Protein AF-A0A0L6WQZ8-F1 (afdb_monomer_lite)

Radius of gyration: 14.67 Å; chains: 1; bounding box: 43×20×44 Å

Foldseek 3Di:
DDDFFWKDWDKDKAWPDDDDDDPVQVVVLLVVLLCVVPNPVLCPDPDPDPTDGPVSVVSSVVSQQVRQDGPPPRIGIHMDGQDMDRDPVVSVVSVVVVVVVVVVVD

Secondary structure (DSSP, 8-state):
-----EEEEEEEEEEESSPPPPHHHHHHHHHHHHHHHH-GGG-----SSSEEETTTHHHHHHHHHH--B-TTT--EEEEEEEEEESSHHHHHHHHHHHHHHHHHT-

Sequence (106 aa):
VVRFKSCWFFVELIPVGQANPLEEHLWAAIKQSVINDFGDTGWESPAPSLTVARDQYKIAWGSITLLSSIEGEGTRYIPHVMSLAGTIKQAQLAAIGHNCEAIARR

pLDDT: mean 76.45, std 11.47, range [48.97, 93.12]

Structure (mmCIF, N/CA/C/O backbone):
data_AF-A0A0L6WQZ8-F1
#
_entry.id   AF-A0A0L6WQZ8-F1
#
loop_
_atom_site.group_PDB
_atom_site.id
_atom_site.type_symbol
_atom_site.label_atom_id
_atom_site.label_alt_id
_atom_site.label_comp_id
_atom_site.label_asym_id
_atom_site.label_entity_id
_atom_site.label_seq_id
_atom_site.pdbx_PDB_ins_code
_atom_site.Cartn_x
_atom_site.Cartn_y
_atom_site.Cartn_z
_atom_site.occupancy
_atom_site.B_iso_or_equiv
_atom_site.auth_seq_id
_atom_site.auth_comp_id
_atom_site.auth_asym_id
_atom_site.auth_atom_id
_atom_site.pdbx_PDB_model_num
ATOM 1 N N . VAL A 1 1 ? 11.853 13.279 -25.344 1.00 48.97 1 VAL A N 1
ATOM 2 C CA . VAL A 1 1 ? 11.442 13.627 -23.963 1.00 48.97 1 VAL A CA 1
ATOM 3 C C . VAL A 1 1 ? 11.278 12.334 -23.181 1.00 48.97 1 VAL A C 1
ATOM 5 O O . VAL A 1 1 ? 10.424 11.535 -23.543 1.00 48.97 1 VAL A O 1
ATOM 8 N N . VAL A 1 2 ? 12.133 12.079 -22.188 1.00 54.62 2 VAL A N 1
ATOM 9 C CA . VAL A 1 2 ? 12.024 10.902 -21.308 1.00 54.62 2 VAL A CA 1
ATOM 10 C C . VAL A 1 2 ? 11.077 11.264 -20.164 1.00 54.62 2 VAL A C 1
ATOM 12 O O . VAL A 1 2 ? 11.275 12.281 -19.507 1.00 54.62 2 VAL A O 1
ATOM 15 N N . ARG A 1 3 ? 10.016 10.475 -19.963 1.00 67.25 3 ARG A N 1
ATOM 16 C CA . ARG A 1 3 ? 9.044 10.660 -18.876 1.00 67.25 3 ARG A CA 1
ATOM 17 C C . ARG A 1 3 ? 9.180 9.509 -17.888 1.00 67.25 3 ARG A C 1
ATOM 19 O O . ARG A 1 3 ? 8.962 8.358 -18.262 1.00 67.25 3 ARG A O 1
ATOM 26 N N . PHE A 1 4 ? 9.471 9.832 -16.633 1.00 64.44 4 PHE A N 1
ATOM 27 C CA . PHE A 1 4 ? 9.434 8.865 -15.541 1.00 64.44 4 PHE A CA 1
ATOM 28 C C . PHE A 1 4 ? 7.990 8.410 -15.296 1.00 64.44 4 PHE A C 1
ATOM 30 O O . PHE A 1 4 ? 7.067 9.229 -15.233 1.00 64.44 4 PHE A O 1
ATOM 37 N N . LYS A 1 5 ? 7.778 7.093 -15.218 1.00 73.06 5 LYS A N 1
ATOM 38 C CA . LYS A 1 5 ? 6.471 6.500 -14.913 1.00 73.06 5 LYS A CA 1
ATOM 39 C C . LYS A 1 5 ? 6.391 6.246 -13.411 1.00 73.06 5 LYS A C 1
ATOM 41 O O . LYS A 1 5 ? 7.137 5.424 -12.889 1.00 73.06 5 LYS A O 1
ATOM 46 N N . SER A 1 6 ? 5.477 6.936 -12.744 1.00 73.19 6 SER A N 1
ATOM 47 C CA . SER A 1 6 ? 5.149 6.749 -11.330 1.00 73.19 6 SER A CA 1
ATOM 48 C C . SER A 1 6 ? 3.861 5.937 -11.169 1.00 73.19 6 SER A C 1
ATOM 50 O O . SER A 1 6 ? 2.992 5.943 -12.047 1.00 73.19 6 SER A O 1
ATOM 52 N N . CYS A 1 7 ? 3.751 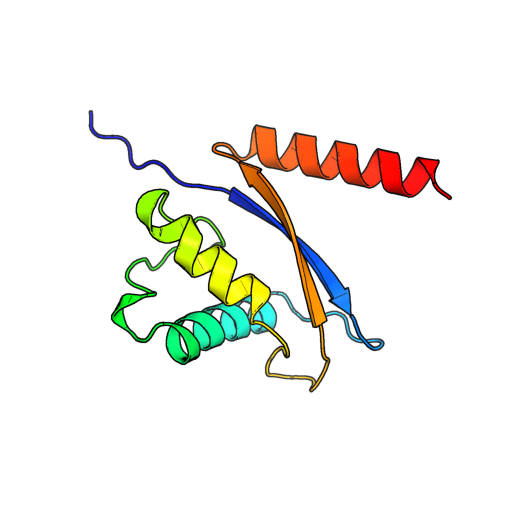5.214 -10.057 1.00 80.56 7 CYS A N 1
ATOM 53 C CA . CYS A 1 7 ? 2.552 4.476 -9.668 1.00 80.56 7 CYS A CA 1
ATOM 54 C C . CYS A 1 7 ? 1.998 5.008 -8.344 1.00 80.56 7 CYS A C 1
ATOM 56 O O . CYS A 1 7 ? 2.751 5.386 -7.450 1.00 80.56 7 CYS A O 1
ATOM 58 N N . TRP A 1 8 ? 0.672 5.033 -8.256 1.00 84.50 8 TRP A N 1
ATOM 59 C CA . TRP A 1 8 ? -0.104 5.465 -7.103 1.00 84.50 8 TRP A CA 1
ATOM 60 C C . TRP A 1 8 ? -0.690 4.241 -6.417 1.00 84.50 8 TRP A C 1
ATOM 62 O O . TRP A 1 8 ? -1.370 3.444 -7.066 1.00 84.50 8 TRP A O 1
ATOM 72 N N . PHE A 1 9 ? -0.442 4.117 -5.120 1.00 83.19 9 PHE A N 1
ATOM 73 C CA . PHE A 1 9 ? -1.049 3.094 -4.281 1.00 83.19 9 PHE A CA 1
ATOM 74 C C . PHE A 1 9 ? -2.268 3.665 -3.571 1.00 83.19 9 PHE A C 1
ATOM 76 O O . PHE A 1 9 ? -2.206 4.745 -2.985 1.00 83.19 9 PHE A O 1
ATOM 83 N N . PHE A 1 10 ? -3.365 2.920 -3.614 1.00 86.44 10 PHE A N 1
ATOM 84 C CA . PHE A 1 10 ? -4.508 3.131 -2.744 1.00 86.44 10 PHE A CA 1
ATOM 85 C C . PHE A 1 10 ? -4.528 2.002 -1.717 1.00 86.44 10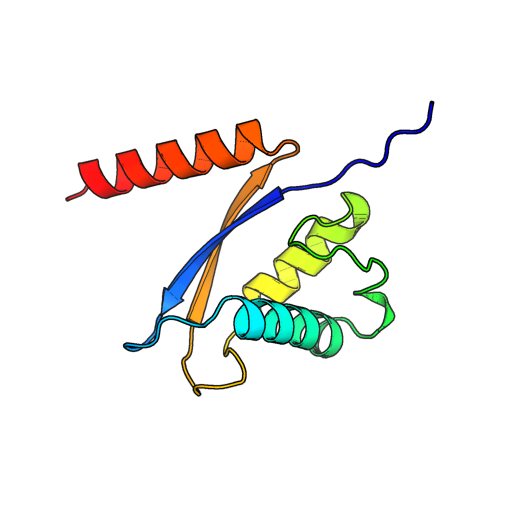 PHE A C 1
ATOM 87 O O . PHE A 1 10 ? -4.650 0.830 -2.083 1.00 86.44 10 PHE A O 1
ATOM 94 N N . VAL A 1 11 ? -4.333 2.363 -0.450 1.00 85.94 11 VAL A N 1
ATOM 95 C CA . VAL A 1 11 ? -4.181 1.428 0.666 1.00 85.94 11 VAL A CA 1
ATOM 96 C C . VAL A 1 11 ? -5.187 1.797 1.741 1.00 85.94 11 VAL A C 1
ATOM 98 O O . VAL A 1 11 ? -5.254 2.951 2.161 1.00 85.94 11 VAL A O 1
ATOM 10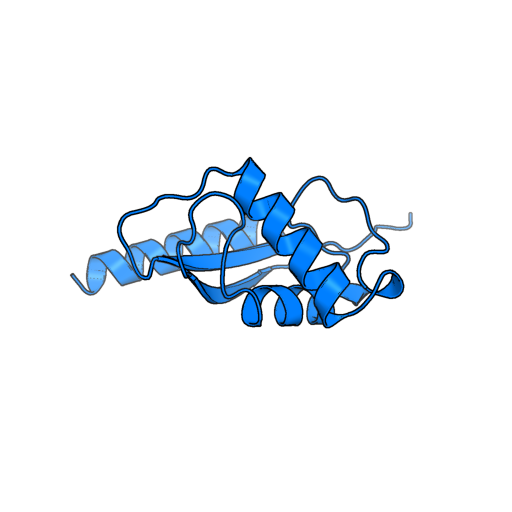1 N N . GLU A 1 12 ? -5.948 0.808 2.179 1.00 86.44 12 GLU A N 1
ATOM 102 C CA . GLU A 1 12 ? -6.810 0.891 3.345 1.00 86.44 12 GLU A CA 1
ATOM 103 C C . GLU A 1 12 ? -6.035 0.356 4.554 1.00 86.44 12 GLU A C 1
ATOM 105 O O . GLU A 1 12 ? -5.465 -0.735 4.506 1.00 86.44 12 GLU A O 1
ATOM 110 N N . LEU A 1 13 ? -5.970 1.142 5.628 1.00 84.81 13 LEU A N 1
ATOM 111 C CA . LEU A 1 13 ? -5.329 0.743 6.879 1.00 84.81 13 LEU A CA 1
ATOM 112 C C . LEU A 1 13 ? -6.417 0.451 7.902 1.00 84.81 13 LEU A C 1
ATOM 114 O O . LEU A 1 13 ? -7.109 1.365 8.348 1.00 84.81 13 LEU A O 1
ATOM 118 N N . ILE A 1 14 ? -6.554 -0.816 8.284 1.00 85.69 14 ILE A N 1
ATOM 119 C CA . ILE A 1 14 ? -7.545 -1.239 9.272 1.00 85.69 14 ILE A CA 1
ATOM 120 C C . ILE A 1 14 ? -6.856 -1.263 10.646 1.00 85.69 14 ILE A C 1
ATOM 122 O O . ILE A 1 14 ? -5.990 -2.119 10.863 1.00 85.69 14 ILE A O 1
ATOM 126 N N . PRO A 1 15 ? -7.177 -0.340 11.575 1.00 81.25 15 PRO A N 1
ATOM 127 C CA . PRO A 1 15 ? -6.586 -0.344 12.907 1.00 81.25 15 PRO A CA 1
ATOM 128 C C . PRO A 1 15 ? -7.088 -1.542 13.716 1.00 81.25 15 PRO A C 1
ATOM 130 O O . PRO A 1 15 ? -8.289 -1.776 13.849 1.00 81.25 15 PRO A O 1
ATOM 133 N N . VAL A 1 16 ? -6.163 -2.274 14.329 1.00 79.94 16 VAL A N 1
ATOM 134 C CA . VAL A 1 16 ? -6.449 -3.268 15.369 1.00 79.94 16 VAL A CA 1
ATOM 135 C C . VAL A 1 16 ? -6.364 -2.545 16.719 1.00 79.94 16 VAL A C 1
ATOM 137 O O . VAL A 1 16 ? -5.448 -2.763 17.510 1.00 79.94 16 VAL A O 1
ATOM 140 N N . GLY A 1 17 ? -7.270 -1.589 16.939 1.00 73.62 17 GLY A N 1
ATOM 141 C CA . GLY A 1 17 ? -7.256 -0.694 18.101 1.00 73.62 17 GLY A CA 1
ATOM 142 C C . GLY A 1 17 ? -7.996 0.625 17.853 1.00 73.62 17 GLY A C 1
ATOM 143 O O . GLY A 1 17 ? -8.715 0.760 16.869 1.00 73.62 17 GLY A O 1
ATOM 144 N N . GLN A 1 18 ? -7.826 1.598 18.754 1.00 61.44 18 GLN A N 1
ATOM 145 C CA . GLN A 1 18 ? -8.480 2.919 18.692 1.00 61.44 18 GLN A CA 1
ATOM 146 C C . GLN A 1 18 ? -7.535 4.080 18.337 1.00 61.44 18 GLN A C 1
ATOM 148 O O . GLN A 1 18 ? -7.836 5.226 18.663 1.00 61.44 18 GLN A O 1
ATOM 153 N N . ALA A 1 19 ? -6.407 3.824 17.678 1.00 62.47 19 ALA A N 1
ATOM 154 C CA . ALA A 1 19 ? -5.514 4.905 17.276 1.00 62.47 19 ALA A CA 1
ATOM 155 C C . ALA A 1 19 ? -5.683 5.262 15.798 1.00 62.47 19 ALA A C 1
ATOM 157 O O . ALA A 1 19 ? -5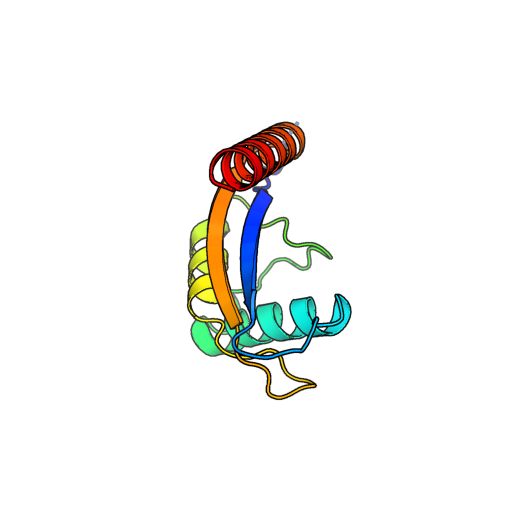.809 4.386 14.941 1.00 62.47 19 ALA A O 1
ATOM 158 N N . ASN A 1 20 ? -5.659 6.565 15.525 1.00 65.62 20 ASN A N 1
ATOM 159 C CA . ASN A 1 20 ? -5.459 7.108 14.190 1.00 65.62 20 ASN A CA 1
ATOM 160 C C . ASN A 1 20 ? -3.994 7.536 14.106 1.00 65.62 20 ASN A C 1
ATOM 162 O O . ASN A 1 20 ? -3.604 8.451 14.836 1.00 65.62 20 ASN A O 1
ATOM 166 N N . PRO A 1 21 ? -3.181 6.922 13.238 1.00 64.88 21 PRO A N 1
ATOM 167 C CA . PRO A 1 21 ? -1.781 7.276 13.160 1.00 64.88 21 PRO A CA 1
ATOM 168 C C . PRO A 1 21 ? -1.658 8.661 12.521 1.00 64.88 21 PRO A C 1
ATOM 170 O O . PRO A 1 21 ? -2.311 8.963 11.519 1.00 64.88 21 PRO A O 1
ATOM 173 N N . LEU A 1 22 ? -0.803 9.509 13.091 1.00 68.69 22 LEU A N 1
ATOM 174 C CA . LEU A 1 22 ? -0.407 10.759 12.445 1.00 68.69 22 LEU A CA 1
ATOM 175 C C . LEU A 1 22 ? 0.353 10.436 11.146 1.00 68.69 22 LEU A C 1
ATOM 177 O O . LEU A 1 22 ? 1.181 9.524 11.117 1.00 68.69 22 LEU A O 1
ATOM 181 N N . GLU A 1 23 ? 0.098 11.208 10.087 1.00 72.44 23 GLU A N 1
ATOM 182 C CA . GLU A 1 23 ? 0.660 11.010 8.737 1.00 72.44 23 GLU A CA 1
ATOM 183 C C . GLU A 1 23 ? 2.192 10.844 8.733 1.00 72.44 23 GLU A C 1
ATOM 185 O O . GLU A 1 23 ? 2.731 9.982 8.037 1.00 72.44 23 GLU A O 1
ATOM 190 N N . GLU A 1 24 ? 2.891 11.616 9.569 1.00 74.56 24 GLU A N 1
ATOM 191 C CA . GLU A 1 24 ? 4.351 11.572 9.704 1.00 74.56 24 GLU A CA 1
ATOM 192 C C . GLU A 1 24 ? 4.865 10.205 10.187 1.00 74.56 24 GLU A C 1
ATOM 194 O O . GLU A 1 24 ? 5.826 9.663 9.635 1.00 74.56 24 GLU A O 1
ATOM 199 N N . HIS A 1 25 ? 4.187 9.608 11.172 1.00 76.25 25 HIS A N 1
ATOM 200 C CA . HIS A 1 25 ? 4.577 8.318 11.743 1.00 76.25 25 HIS A CA 1
ATOM 201 C C . HIS A 1 25 ? 4.315 7.179 10.756 1.00 76.25 25 HIS A C 1
ATOM 203 O O . HIS A 1 25 ? 5.114 6.249 10.652 1.00 76.25 25 HIS A O 1
ATOM 209 N N . LEU A 1 26 ? 3.231 7.275 9.977 1.00 76.44 26 LEU A N 1
ATOM 210 C CA . LEU A 1 26 ? 2.919 6.305 8.930 1.00 76.44 26 LEU A CA 1
ATOM 211 C C . LEU A 1 26 ? 4.023 6.259 7.867 1.00 76.44 26 LEU A C 1
ATOM 213 O O . LEU A 1 26 ? 4.479 5.179 7.492 1.00 76.44 26 LEU A O 1
ATOM 217 N N . TRP A 1 27 ? 4.479 7.422 7.399 1.00 76.44 27 TRP A N 1
ATOM 218 C CA . TRP A 1 27 ? 5.547 7.486 6.405 1.00 76.44 27 TRP A CA 1
ATOM 219 C C . TRP A 1 27 ? 6.869 6.924 6.936 1.00 76.44 27 TRP A C 1
ATOM 221 O O . TRP A 1 27 ? 7.530 6.140 6.248 1.00 76.44 27 TRP A O 1
ATOM 231 N N . ALA A 1 28 ? 7.230 7.282 8.171 1.00 79.88 28 ALA A N 1
ATOM 232 C CA . ALA A 1 28 ? 8.414 6.747 8.830 1.00 79.88 28 ALA A CA 1
ATOM 233 C C . ALA A 1 28 ? 8.346 5.215 8.956 1.00 79.88 28 ALA A C 1
ATOM 235 O O . ALA A 1 28 ? 9.304 4.536 8.587 1.00 79.88 28 ALA A O 1
ATOM 236 N N . ALA A 1 29 ? 7.202 4.667 9.373 1.00 80.00 29 ALA A N 1
ATOM 237 C CA . ALA A 1 29 ? 7.000 3.226 9.513 1.00 80.00 29 ALA A CA 1
ATOM 238 C C . ALA A 1 29 ? 7.092 2.474 8.176 1.00 80.00 29 ALA A C 1
ATOM 240 O O . ALA A 1 29 ? 7.728 1.425 8.105 1.00 80.00 29 ALA A O 1
ATOM 241 N N . ILE A 1 30 ? 6.519 3.019 7.096 1.00 79.00 30 ILE A N 1
ATOM 242 C CA . ILE A 1 30 ? 6.631 2.423 5.754 1.00 79.00 30 ILE A CA 1
ATOM 243 C C . ILE A 1 30 ? 8.088 2.402 5.300 1.00 79.00 30 ILE A C 1
ATOM 245 O O . ILE A 1 30 ? 8.568 1.379 4.813 1.00 79.00 30 ILE A O 1
ATOM 249 N N . LYS A 1 31 ? 8.805 3.514 5.481 1.00 78.00 31 LYS A N 1
ATOM 250 C CA . LYS A 1 31 ? 10.220 3.601 5.120 1.00 78.00 31 LYS A CA 1
ATOM 251 C C . LYS A 1 31 ? 11.060 2.595 5.911 1.00 78.00 31 LYS A C 1
ATOM 253 O O . LYS A 1 31 ? 11.886 1.908 5.317 1.00 78.00 31 LYS A O 1
ATOM 258 N N . GLN A 1 32 ? 10.826 2.482 7.219 1.00 79.75 32 GLN A N 1
ATOM 259 C CA . GLN A 1 32 ? 11.513 1.505 8.066 1.00 79.75 32 GLN A CA 1
ATOM 260 C C . GLN A 1 32 ? 11.196 0.065 7.659 1.00 79.75 32 GLN A C 1
ATOM 262 O O . GLN A 1 32 ? 12.115 -0.739 7.573 1.00 79.75 32 GLN A O 1
ATOM 267 N N . SER A 1 33 ? 9.942 -0.260 7.326 1.00 79.88 33 SER A N 1
ATOM 268 C CA . SER A 1 33 ? 9.589 -1.593 6.816 1.00 79.88 33 SER A CA 1
ATOM 269 C C . SER A 1 33 ? 10.307 -1.905 5.504 1.00 79.88 33 SER A C 1
ATOM 271 O O . SER A 1 33 ? 10.875 -2.983 5.375 1.00 79.88 33 SER A O 1
ATOM 273 N N . VAL A 1 34 ? 10.392 -0.964 4.554 1.00 78.50 34 VAL A N 1
ATOM 274 C CA . VAL A 1 34 ? 11.150 -1.211 3.312 1.00 78.50 34 VAL A CA 1
ATOM 275 C C . VAL A 1 34 ? 12.618 -1.516 3.612 1.00 78.50 34 VAL A C 1
ATOM 277 O O . VAL A 1 34 ? 13.159 -2.475 3.066 1.00 78.50 34 VAL A O 1
ATOM 280 N N . ILE A 1 35 ? 13.252 -0.726 4.480 1.00 80.81 35 ILE A N 1
ATOM 281 C CA . ILE A 1 35 ? 14.663 -0.913 4.840 1.00 80.81 35 ILE A CA 1
ATOM 282 C C . ILE A 1 35 ? 14.863 -2.241 5.583 1.00 80.81 35 ILE A C 1
ATOM 284 O O . ILE A 1 35 ? 15.789 -2.982 5.264 1.00 80.81 35 ILE A O 1
ATOM 288 N N . ASN A 1 36 ? 13.989 -2.573 6.533 1.00 82.62 36 ASN A N 1
ATOM 289 C CA . ASN A 1 36 ? 14.078 -3.803 7.317 1.00 82.62 36 ASN A CA 1
ATOM 290 C C . ASN A 1 36 ? 13.850 -5.063 6.467 1.00 82.62 36 ASN A C 1
ATOM 292 O O . ASN A 1 36 ? 14.560 -6.053 6.630 1.00 82.62 36 ASN A O 1
ATOM 296 N N . ASP A 1 37 ? 12.879 -5.023 5.554 1.00 79.56 37 ASP A N 1
ATOM 297 C CA . ASP A 1 37 ? 12.427 -6.209 4.821 1.00 79.56 37 ASP A CA 1
ATOM 298 C C . ASP A 1 37 ? 13.182 -6.411 3.494 1.00 79.56 37 ASP A C 1
ATOM 300 O O . ASP A 1 37 ? 13.341 -7.544 3.037 1.00 79.56 37 ASP A O 1
ATOM 304 N N . PHE A 1 38 ? 13.669 -5.331 2.869 1.00 76.12 38 PHE A N 1
ATOM 305 C CA . PHE A 1 38 ? 14.319 -5.360 1.549 1.00 76.12 38 PHE A CA 1
ATOM 306 C C . PHE A 1 38 ? 15.740 -4.773 1.530 1.00 76.12 38 PHE A C 1
ATOM 308 O O . PHE A 1 38 ? 16.409 -4.846 0.497 1.00 76.12 38 PHE A O 1
ATOM 315 N N . GLY A 1 39 ? 16.223 -4.228 2.651 1.00 73.69 39 GLY A N 1
ATOM 316 C CA . GLY A 1 39 ? 17.541 -3.602 2.765 1.00 73.69 39 GLY A CA 1
ATOM 317 C C . GLY A 1 39 ? 17.626 -2.213 2.122 1.00 73.69 39 GLY A C 1
ATOM 318 O O . GLY A 1 39 ? 16.691 -1.727 1.483 1.00 73.69 39 GLY A O 1
ATOM 319 N N . ASP A 1 40 ? 18.795 -1.578 2.245 1.00 67.50 40 ASP A N 1
ATOM 320 C CA . ASP A 1 40 ? 19.048 -0.224 1.720 1.00 67.50 40 ASP A CA 1
ATOM 321 C C . ASP A 1 40 ? 18.885 -0.114 0.191 1.00 67.50 40 ASP A C 1
ATOM 323 O O . ASP A 1 40 ? 18.605 0.961 -0.335 1.00 67.50 40 ASP A O 1
ATOM 327 N N . THR A 1 41 ? 18.989 -1.232 -0.535 1.00 63.25 41 THR A N 1
ATOM 328 C CA . THR A 1 41 ? 18.823 -1.295 -1.999 1.00 63.25 41 THR A CA 1
ATOM 329 C C . THR A 1 41 ? 17.353 -1.254 -2.442 1.00 63.25 41 THR A C 1
ATOM 331 O O . THR A 1 41 ? 17.063 -1.004 -3.612 1.00 63.25 41 THR A O 1
ATOM 334 N N . GLY A 1 42 ? 16.402 -1.495 -1.530 1.00 56.44 42 GLY A N 1
ATOM 335 C CA . GLY A 1 42 ? 14.963 -1.430 -1.810 1.00 56.44 42 GLY A CA 1
ATOM 336 C C . GLY A 1 42 ? 14.400 -0.003 -1.840 1.00 56.44 42 GLY A C 1
ATOM 337 O O . GLY A 1 42 ? 13.351 0.227 -2.445 1.00 56.44 42 GLY A O 1
ATOM 338 N N . TRP A 1 43 ? 15.102 0.961 -1.230 1.00 62.12 43 TRP A N 1
ATOM 339 C CA . TRP A 1 43 ? 14.677 2.357 -1.065 1.00 62.12 43 TRP A CA 1
ATOM 340 C C . TRP A 1 43 ? 15.576 3.335 -1.846 1.00 62.12 43 TRP A C 1
ATOM 342 O O . TRP A 1 43 ? 16.068 4.329 -1.321 1.00 62.12 43 TRP A O 1
ATOM 352 N N . GLU A 1 44 ? 15.799 3.092 -3.137 1.00 54.22 44 GLU A N 1
ATOM 353 C CA . GLU A 1 44 ? 16.615 3.993 -3.975 1.00 54.22 44 GLU A CA 1
ATOM 354 C C . GLU A 1 44 ? 15.836 5.185 -4.579 1.00 54.22 44 GLU A C 1
ATOM 356 O O . GLU A 1 44 ? 16.268 5.775 -5.568 1.00 54.22 44 GLU A O 1
ATOM 361 N N . SER A 1 45 ? 14.688 5.588 -4.015 1.00 53.22 45 SER A N 1
ATOM 362 C CA . SER A 1 45 ? 13.962 6.774 -4.500 1.00 53.22 45 SER A CA 1
ATOM 363 C C . SER A 1 45 ? 13.401 7.634 -3.360 1.00 53.22 45 SER A C 1
ATOM 365 O O . SER A 1 45 ? 12.430 7.240 -2.712 1.00 53.22 45 SER A O 1
ATOM 367 N N . PRO A 1 46 ? 13.940 8.850 -3.137 1.00 50.06 46 PRO A N 1
ATOM 368 C CA . PRO A 1 46 ? 13.439 9.796 -2.149 1.00 50.06 46 PRO A CA 1
ATOM 369 C C . PRO A 1 46 ? 12.221 10.530 -2.722 1.00 50.06 46 PRO A C 1
ATOM 371 O O . PRO A 1 46 ? 12.288 11.710 -3.061 1.00 50.06 46 PRO A O 1
ATOM 374 N N . ALA A 1 47 ? 11.097 9.835 -2.887 1.00 52.38 47 ALA A N 1
ATOM 375 C CA . ALA A 1 47 ? 9.837 10.517 -3.150 1.00 52.38 47 ALA A CA 1
ATOM 376 C C . ALA A 1 47 ? 9.225 10.933 -1.799 1.00 52.38 47 ALA A C 1
ATOM 378 O O . ALA A 1 47 ? 9.062 10.077 -0.937 1.00 52.38 47 ALA A O 1
ATOM 379 N N . PRO A 1 48 ? 8.849 12.206 -1.581 1.00 51.62 48 PRO A N 1
ATOM 380 C CA . PRO A 1 48 ? 8.182 12.667 -0.353 1.00 51.62 48 PRO A CA 1
ATOM 381 C C . PRO A 1 48 ? 6.720 12.183 -0.236 1.00 51.62 48 PRO A C 1
ATOM 383 O O . PRO A 1 48 ? 5.924 12.758 0.494 1.00 51.62 48 PRO A O 1
ATOM 386 N N . SER A 1 49 ? 6.330 11.174 -1.015 1.00 56.56 49 SER A N 1
ATOM 387 C CA . SER A 1 49 ? 4.980 10.619 -1.072 1.00 56.56 49 SER A CA 1
ATOM 388 C C . SER A 1 49 ? 5.054 9.149 -1.481 1.00 56.56 49 SER A C 1
ATOM 390 O O . SER A 1 49 ? 6.063 8.706 -2.027 1.00 56.56 49 SER A O 1
ATOM 392 N N . LEU A 1 50 ? 3.954 8.412 -1.313 1.00 58.59 50 LEU A N 1
ATOM 393 C CA . LEU A 1 50 ? 3.759 7.027 -1.779 1.00 58.59 50 LEU A CA 1
ATOM 394 C C . LEU A 1 50 ? 3.739 6.884 -3.323 1.00 58.59 50 LEU A C 1
ATOM 396 O O . LE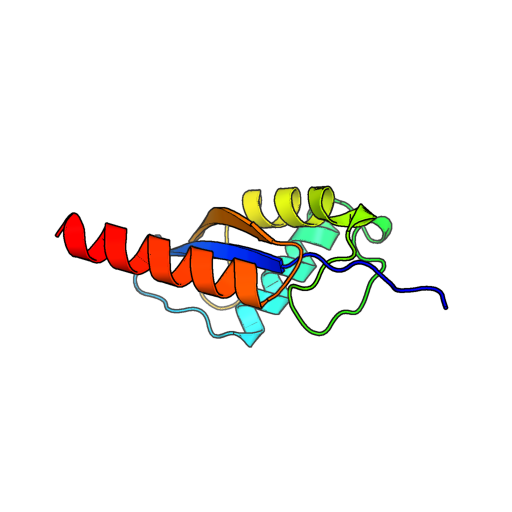U A 1 50 ? 3.104 5.989 -3.883 1.00 58.59 50 LEU A O 1
ATOM 400 N N . THR A 1 51 ? 4.416 7.789 -4.033 1.00 58.25 51 THR A N 1
ATOM 401 C CA . THR A 1 51 ? 4.672 7.701 -5.466 1.00 58.25 51 THR A CA 1
ATOM 402 C C . THR A 1 51 ? 5.933 6.884 -5.685 1.00 58.25 51 THR A C 1
ATOM 404 O O . THR A 1 51 ? 7.061 7.353 -5.562 1.00 58.25 51 THR A O 1
ATOM 407 N N . VAL A 1 52 ? 5.729 5.618 -6.019 1.00 64.31 52 VAL A N 1
ATOM 408 C CA . VAL A 1 52 ? 6.829 4.687 -6.258 1.00 64.31 52 VAL A CA 1
ATOM 409 C C . VAL A 1 52 ? 7.152 4.706 -7.746 1.00 64.31 52 VAL A C 1
ATOM 411 O O . VAL A 1 52 ? 6.251 4.794 -8.594 1.00 64.31 52 VAL A O 1
ATOM 414 N N . ALA A 1 53 ? 8.439 4.626 -8.084 1.00 64.44 53 ALA A N 1
ATOM 415 C CA . ALA A 1 53 ? 8.849 4.359 -9.453 1.00 64.44 53 ALA A CA 1
ATOM 416 C C . ALA A 1 53 ? 8.178 3.064 -9.932 1.00 64.44 53 ALA A C 1
ATOM 418 O O . ALA A 1 53 ? 8.114 2.072 -9.201 1.00 64.44 53 ALA A O 1
ATOM 419 N N . ARG A 1 54 ? 7.669 3.050 -11.167 1.00 66.50 54 ARG A N 1
ATOM 420 C CA . ARG A 1 54 ? 6.937 1.888 -11.691 1.00 66.50 54 ARG A CA 1
ATOM 421 C C . ARG A 1 54 ? 7.751 0.595 -11.663 1.00 66.50 54 ARG A C 1
ATOM 423 O O . ARG A 1 54 ? 7.150 -0.466 -11.626 1.00 66.50 54 ARG A O 1
ATOM 430 N N . ASP A 1 55 ? 9.074 0.670 -11.649 1.00 69.38 55 ASP A N 1
ATOM 431 C CA . ASP A 1 55 ? 9.935 -0.513 -11.620 1.00 69.38 55 ASP A CA 1
ATOM 432 C C . ASP A 1 55 ? 10.059 -1.113 -10.206 1.00 69.38 55 ASP A C 1
ATOM 434 O O . ASP A 1 55 ? 10.270 -2.314 -10.058 1.00 69.38 55 ASP A O 1
ATOM 438 N N . GLN A 1 56 ? 9.823 -0.311 -9.161 1.00 73.31 56 GLN A N 1
ATOM 439 C CA . GLN A 1 56 ? 9.960 -0.692 -7.747 1.00 73.31 56 GLN A CA 1
ATOM 440 C C . GLN A 1 56 ? 8.614 -0.950 -7.048 1.00 73.31 56 GLN A C 1
ATOM 442 O O . GLN A 1 56 ? 8.578 -1.264 -5.859 1.00 73.31 56 GLN A O 1
ATOM 447 N N . TYR A 1 57 ? 7.487 -0.872 -7.765 1.00 78.94 57 TYR A N 1
ATOM 448 C CA . TYR A 1 57 ? 6.154 -1.004 -7.161 1.00 78.94 57 TYR A CA 1
ATOM 449 C C . TYR A 1 57 ? 5.948 -2.331 -6.406 1.00 78.94 57 TYR A C 1
ATOM 451 O O . TYR A 1 57 ? 5.224 -2.370 -5.420 1.00 78.94 57 TYR A O 1
ATOM 459 N N . LYS A 1 58 ? 6.590 -3.427 -6.832 1.00 82.44 58 LYS A N 1
ATOM 460 C CA . LYS A 1 58 ? 6.478 -4.727 -6.147 1.00 82.44 58 LYS A CA 1
ATOM 461 C C . LYS A 1 58 ? 7.129 -4.717 -4.767 1.00 82.44 58 LYS A C 1
ATOM 463 O O . LYS A 1 58 ? 6.589 -5.332 -3.856 1.00 82.44 58 LYS A O 1
ATOM 468 N N . ILE A 1 59 ? 8.251 -4.010 -4.628 1.00 81.62 59 ILE A N 1
ATOM 469 C CA . ILE A 1 59 ? 8.964 -3.854 -3.354 1.00 81.62 59 ILE A CA 1
ATOM 470 C C . ILE A 1 59 ? 8.086 -3.052 -2.399 1.00 81.62 59 ILE A C 1
ATOM 472 O O . ILE A 1 59 ? 7.802 -3.507 -1.299 1.00 81.62 59 ILE A O 1
ATOM 476 N N . ALA A 1 60 ? 7.559 -1.920 -2.870 1.00 78.81 60 ALA A N 1
ATOM 477 C CA . ALA A 1 60 ? 6.660 -1.097 -2.071 1.00 78.81 60 ALA A CA 1
ATOM 478 C C . ALA A 1 60 ? 5.349 -1.810 -1.705 1.00 78.81 60 ALA A C 1
ATOM 480 O O . ALA A 1 60 ? 4.853 -1.654 -0.597 1.00 78.81 60 ALA A O 1
ATOM 481 N N . TRP A 1 61 ? 4.776 -2.620 -2.602 1.00 85.19 61 TRP A N 1
ATOM 482 C CA . TRP A 1 61 ? 3.622 -3.450 -2.248 1.00 85.19 61 TRP A CA 1
ATOM 483 C C . TRP A 1 61 ? 4.009 -4.438 -1.143 1.00 85.19 61 TRP A C 1
ATOM 485 O O . TRP A 1 61 ? 3.342 -4.496 -0.110 1.00 85.19 61 TRP A O 1
ATOM 495 N N . GLY A 1 62 ? 5.100 -5.181 -1.338 1.00 83.88 62 GLY A N 1
ATOM 496 C CA . GLY A 1 62 ? 5.591 -6.150 -0.364 1.00 83.88 62 GLY A CA 1
ATOM 497 C C . GLY A 1 62 ? 5.797 -5.531 1.016 1.00 83.88 62 GLY A C 1
ATOM 498 O O . GLY A 1 62 ? 5.268 -6.057 1.989 1.00 83.88 62 GLY A O 1
ATOM 499 N N . SER A 1 63 ? 6.454 -4.372 1.095 1.00 82.12 63 SER A N 1
ATOM 500 C CA . SER A 1 63 ? 6.675 -3.674 2.366 1.00 82.12 63 SER A CA 1
ATOM 501 C C . SER A 1 63 ? 5.369 -3.212 3.005 1.00 82.12 63 SER A C 1
ATOM 503 O O . SER A 1 63 ? 5.157 -3.416 4.193 1.00 82.12 63 SER A O 1
ATOM 505 N N . ILE A 1 64 ? 4.433 -2.665 2.219 1.00 84.12 64 ILE A N 1
ATOM 506 C CA . ILE A 1 64 ? 3.115 -2.281 2.739 1.00 84.12 64 ILE A CA 1
ATOM 507 C C . ILE A 1 64 ? 2.389 -3.503 3.297 1.00 84.12 64 ILE A C 1
ATOM 509 O O . ILE A 1 64 ? 1.765 -3.385 4.335 1.00 84.12 64 ILE A O 1
ATOM 513 N N . THR A 1 65 ? 2.472 -4.668 2.653 1.00 85.88 65 THR A N 1
ATOM 514 C CA . THR A 1 65 ? 1.811 -5.897 3.135 1.00 85.88 65 THR A CA 1
ATOM 515 C C . THR A 1 65 ? 2.454 -6.458 4.404 1.00 85.88 65 THR A C 1
ATOM 517 O O . THR A 1 65 ? 1.766 -7.073 5.214 1.00 85.88 65 THR A O 1
ATOM 520 N N . LEU A 1 66 ? 3.759 -6.251 4.586 1.00 84.31 66 LEU A N 1
ATOM 521 C CA . LEU A 1 66 ? 4.503 -6.701 5.765 1.00 84.31 66 LEU A CA 1
ATOM 522 C C . LEU A 1 66 ? 4.414 -5.719 6.944 1.00 84.31 66 LEU A C 1
ATOM 524 O O . LEU A 1 66 ? 4.750 -6.082 8.074 1.00 84.31 66 LEU A O 1
ATOM 528 N N . LEU A 1 67 ? 3.921 -4.500 6.709 1.00 82.19 67 LEU A N 1
ATOM 529 C CA . LEU A 1 67 ? 3.755 -3.489 7.743 1.00 82.19 67 LEU A CA 1
ATOM 530 C C . LEU A 1 67 ? 2.734 -3.954 8.787 1.00 82.19 67 LEU A C 1
ATOM 532 O O . LEU A 1 67 ? 1.535 -4.023 8.535 1.00 82.19 67 LEU A O 1
ATOM 536 N N . SER A 1 68 ? 3.223 -4.262 9.984 1.00 79.50 68 SER A N 1
ATOM 537 C CA . SER A 1 68 ? 2.403 -4.791 11.082 1.00 79.50 68 SER A CA 1
ATOM 538 C C . SER A 1 68 ? 2.176 -3.783 12.211 1.00 79.50 68 SER A C 1
ATOM 540 O O . SER A 1 68 ? 1.181 -3.874 12.935 1.00 79.50 68 SER A O 1
ATOM 542 N N . SER A 1 69 ? 3.064 -2.798 12.356 1.00 75.50 69 SER A N 1
ATOM 543 C CA . SER A 1 69 ? 2.989 -1.762 13.388 1.00 75.50 69 SER A CA 1
ATOM 544 C C . SER A 1 69 ? 3.571 -0.443 12.902 1.00 75.50 69 SER A C 1
ATOM 546 O O . SER A 1 69 ? 4.559 -0.431 12.171 1.00 75.50 69 SER A O 1
ATOM 548 N N . ILE A 1 70 ? 2.993 0.662 13.369 1.00 73.19 70 ILE A N 1
ATOM 549 C CA . ILE A 1 70 ? 3.537 2.006 13.163 1.00 73.19 70 ILE A CA 1
ATOM 550 C C . ILE A 1 70 ? 4.282 2.408 14.439 1.00 73.19 70 ILE A C 1
ATOM 552 O O . ILE A 1 70 ? 3.707 2.385 15.533 1.00 73.19 70 ILE A O 1
ATOM 556 N N . GLU A 1 71 ? 5.571 2.732 14.312 1.00 63.06 71 GLU A N 1
ATOM 557 C CA . GLU A 1 71 ? 6.372 3.232 15.432 1.00 63.06 71 GLU A CA 1
ATOM 558 C C . GLU A 1 71 ? 5.797 4.564 15.933 1.00 63.06 71 GLU A C 1
ATOM 560 O O . GLU A 1 71 ? 5.579 5.491 15.157 1.00 63.06 71 GLU A O 1
ATOM 565 N N . GLY A 1 72 ? 5.518 4.632 17.237 1.00 58.81 72 GLY A N 1
ATOM 566 C CA . GLY A 1 72 ? 4.949 5.806 17.907 1.00 58.81 72 GLY A CA 1
ATOM 567 C C . GLY A 1 72 ? 3.841 5.461 18.904 1.00 58.81 72 GLY A C 1
ATOM 568 O O . GLY A 1 72 ? 3.789 6.056 19.974 1.00 58.81 72 GLY A O 1
ATOM 569 N N . GLU A 1 73 ? 3.003 4.459 18.609 1.00 59.50 73 GLU A N 1
ATOM 570 C CA . GLU A 1 73 ? 1.776 4.227 19.401 1.00 59.50 73 GLU A CA 1
ATOM 571 C C . GLU A 1 73 ? 1.457 2.747 19.685 1.00 59.50 73 GLU A C 1
ATOM 573 O O . GLU A 1 73 ? 0.405 2.428 20.231 1.00 59.50 73 GLU A O 1
ATOM 578 N N . GLY A 1 74 ? 2.332 1.810 19.290 1.00 64.81 74 GLY A N 1
ATOM 579 C CA . GLY A 1 74 ? 2.132 0.365 19.508 1.00 64.81 74 GLY A CA 1
ATOM 580 C C . GLY A 1 74 ? 0.886 -0.216 18.823 1.00 64.81 74 GLY A C 1
ATOM 581 O O . GLY A 1 74 ? 0.534 -1.376 19.046 1.00 64.81 74 GLY A O 1
ATOM 582 N N . THR A 1 75 ? 0.215 0.580 17.987 1.00 71.44 75 THR A N 1
ATOM 583 C CA . THR A 1 75 ? -1.023 0.191 17.321 1.00 71.44 75 THR A CA 1
ATOM 584 C C . THR A 1 75 ? -0.696 -0.686 16.125 1.00 71.44 75 THR A C 1
ATOM 586 O O . THR A 1 75 ? 0.122 -0.335 15.269 1.00 71.44 75 THR A O 1
ATOM 589 N N . ARG A 1 76 ? -1.341 -1.851 16.086 1.00 80.06 76 ARG A N 1
ATOM 590 C CA . ARG A 1 76 ? -1.238 -2.785 14.970 1.00 80.06 76 ARG A CA 1
ATOM 591 C C . ARG A 1 76 ? -2.217 -2.379 13.884 1.00 80.06 76 ARG A C 1
ATOM 593 O O . ARG A 1 76 ? -3.366 -2.056 14.179 1.00 80.06 76 ARG A O 1
ATOM 600 N N . TYR A 1 77 ? -1.769 -2.440 12.641 1.00 82.19 77 TYR A N 1
ATOM 601 C CA . TYR A 1 77 ? -2.608 -2.182 11.477 1.00 82.19 77 TYR A CA 1
ATOM 602 C C . TYR A 1 77 ? -2.596 -3.405 10.575 1.00 82.19 77 TYR A C 1
ATOM 604 O O . TYR A 1 77 ? -1.590 -4.106 10.483 1.00 82.19 77 TYR A O 1
ATOM 612 N N . ILE A 1 78 ? -3.725 -3.653 9.918 1.00 86.06 78 ILE A N 1
ATOM 613 C CA . ILE A 1 78 ? -3.817 -4.606 8.817 1.00 86.06 78 ILE A CA 1
ATOM 614 C C . ILE A 1 78 ? -3.868 -3.774 7.532 1.00 86.06 78 ILE A C 1
ATOM 616 O O . ILE A 1 78 ? -4.901 -3.160 7.245 1.00 86.06 78 ILE A O 1
ATOM 620 N N . PRO A 1 79 ? -2.753 -3.686 6.792 1.00 86.69 79 PRO A N 1
ATOM 621 C CA . PRO A 1 79 ? -2.704 -2.962 5.535 1.00 86.69 79 PRO A CA 1
ATOM 622 C C . PRO A 1 79 ? -3.354 -3.783 4.421 1.00 86.69 79 PRO A C 1
ATOM 624 O O . PRO A 1 79 ? -3.013 -4.944 4.191 1.00 86.69 79 PRO A O 1
ATOM 627 N N . HIS A 1 80 ? -4.273 -3.161 3.690 1.00 87.56 80 HIS A N 1
ATOM 628 C CA . HIS A 1 80 ? -4.940 -3.753 2.541 1.00 87.56 80 HIS A CA 1
ATOM 629 C C . HIS A 1 80 ? -4.718 -2.878 1.305 1.00 87.56 80 HIS A C 1
ATOM 631 O O . HIS A 1 80 ? -5.252 -1.776 1.178 1.00 87.56 80 HIS A O 1
ATOM 637 N N . VAL A 1 81 ? -3.892 -3.363 0.377 1.00 86.75 81 VAL A N 1
ATOM 638 C CA . VAL A 1 81 ? -3.636 -2.668 -0.890 1.00 86.75 81 VAL A CA 1
ATOM 639 C C . VAL A 1 81 ? -4.820 -2.896 -1.822 1.00 86.75 81 VAL A C 1
ATOM 641 O O . VAL A 1 81 ? -4.992 -3.976 -2.379 1.00 86.75 81 VAL A O 1
ATOM 644 N N . MET A 1 82 ? -5.629 -1.859 -2.000 1.00 85.06 82 MET A N 1
ATOM 645 C CA . MET A 1 82 ? -6.875 -1.922 -2.754 1.00 85.06 82 MET A CA 1
ATOM 646 C C . MET A 1 82 ? -6.674 -1.744 -4.257 1.00 85.06 82 MET A C 1
ATOM 648 O O . MET A 1 82 ? -7.372 -2.356 -5.063 1.00 85.06 82 MET A O 1
ATOM 652 N N . SER A 1 83 ? -5.761 -0.852 -4.652 1.00 85.44 83 SER A N 1
ATOM 653 C CA . SER A 1 83 ? -5.542 -0.533 -6.062 1.00 85.44 83 SER A CA 1
ATOM 654 C C . SER A 1 83 ? -4.155 0.045 -6.329 1.00 85.44 83 SER A C 1
ATOM 656 O O . SER A 1 83 ? -3.578 0.752 -5.501 1.00 85.44 83 SER A O 1
ATOM 658 N N . LEU A 1 84 ? -3.651 -0.230 -7.534 1.00 86.06 84 LEU A N 1
ATOM 659 C CA . LEU A 1 84 ? -2.457 0.373 -8.114 1.00 86.06 84 LEU A CA 1
ATOM 660 C C . LEU A 1 84 ? -2.863 1.131 -9.382 1.00 86.06 84 LEU A C 1
ATOM 662 O O . LEU A 1 84 ? -3.367 0.537 -10.337 1.00 86.06 84 LEU A O 1
ATOM 666 N N . ALA A 1 85 ? -2.597 2.432 -9.430 1.00 86.00 85 ALA A N 1
ATOM 667 C CA . ALA A 1 85 ? -2.963 3.283 -10.555 1.00 86.00 85 ALA A CA 1
ATOM 668 C C . ALA A 1 85 ? -1.744 3.957 -11.193 1.00 86.00 85 ALA A C 1
ATOM 670 O O . ALA A 1 85 ? -0.820 4.405 -10.520 1.00 86.00 85 ALA A O 1
ATOM 671 N N . GLY A 1 86 ? -1.749 4.092 -12.521 1.00 84.06 86 GLY A N 1
ATOM 672 C CA . GLY A 1 86 ? -0.709 4.841 -13.239 1.00 84.06 86 GLY A CA 1
ATOM 673 C C . GLY A 1 86 ? -0.889 6.362 -13.172 1.00 84.06 86 GLY A C 1
ATOM 674 O O . GLY A 1 86 ? 0.000 7.110 -13.571 1.00 84.06 86 GLY A O 1
ATOM 675 N N . THR A 1 87 ? -2.046 6.836 -12.702 1.00 85.25 87 THR A N 1
ATOM 676 C CA . THR A 1 87 ? -2.375 8.262 -12.585 1.00 85.25 87 THR A CA 1
ATOM 677 C C . THR A 1 87 ? -3.174 8.533 -11.313 1.00 85.25 87 THR A C 1
ATOM 679 O O . THR A 1 87 ? -3.974 7.697 -10.894 1.00 85.25 87 THR A O 1
ATOM 682 N N . ILE A 1 88 ? -3.022 9.735 -10.746 1.00 85.25 88 ILE A N 1
ATOM 683 C CA . ILE A 1 88 ? -3.780 10.157 -9.558 1.00 85.25 88 ILE A CA 1
ATOM 684 C C . ILE A 1 88 ? -5.293 10.143 -9.807 1.00 85.25 88 ILE A C 1
ATOM 686 O O . ILE A 1 88 ? -6.053 9.713 -8.949 1.00 85.25 88 ILE A O 1
ATOM 690 N N . LYS A 1 89 ? -5.735 10.517 -11.017 1.00 89.00 89 LYS A N 1
ATOM 691 C CA . LYS A 1 89 ? -7.155 10.498 -11.393 1.00 89.00 89 LYS A CA 1
ATOM 692 C C . LYS A 1 89 ? -7.748 9.092 -11.282 1.00 89.00 89 LYS A C 1
ATOM 694 O O . LYS A 1 89 ? -8.855 8.932 -10.786 1.00 89.00 89 LYS A O 1
ATOM 699 N N . GLN A 1 90 ? -7.020 8.071 -11.733 1.00 88.94 90 GLN A N 1
ATOM 700 C CA . GLN A 1 90 ? -7.467 6.683 -11.606 1.00 88.94 90 GLN A CA 1
ATOM 701 C C . GLN A 1 90 ? -7.485 6.219 -10.145 1.00 88.94 90 GLN A C 1
ATOM 703 O O . GLN A 1 90 ? -8.429 5.539 -9.754 1.00 88.94 90 GLN A O 1
ATOM 708 N N . ALA A 1 91 ? -6.501 6.626 -9.334 1.00 86.81 91 ALA A N 1
ATOM 709 C CA . ALA A 1 91 ? -6.496 6.337 -7.898 1.00 86.81 91 ALA A CA 1
ATOM 710 C C . ALA A 1 91 ? -7.706 6.967 -7.186 1.00 86.81 91 ALA A C 1
ATOM 712 O O . ALA A 1 91 ? -8.381 6.304 -6.407 1.00 86.81 91 ALA A O 1
ATOM 713 N N . GLN A 1 92 ? -8.033 8.221 -7.512 1.00 89.62 92 GLN A N 1
ATOM 714 C CA . GLN A 1 92 ? -9.196 8.926 -6.966 1.00 89.62 92 GLN A CA 1
ATOM 715 C C . GLN A 1 92 ? -10.514 8.251 -7.354 1.00 89.62 92 GLN A C 1
ATOM 717 O O . GLN A 1 92 ? -11.378 8.068 -6.502 1.00 89.62 92 GLN A O 1
ATOM 722 N N . LEU A 1 93 ? -10.670 7.846 -8.619 1.00 93.12 93 LEU A N 1
ATOM 723 C CA . LEU A 1 93 ? -11.860 7.114 -9.061 1.00 93.12 93 LEU A CA 1
ATOM 724 C C . LEU A 1 93 ? -12.009 5.771 -8.332 1.00 93.12 93 LEU A C 1
ATOM 726 O O . LEU A 1 93 ? -13.121 5.418 -7.950 1.00 93.12 93 LEU A O 1
ATOM 730 N N . ALA A 1 94 ? -10.904 5.056 -8.099 1.00 88.94 94 ALA A N 1
ATOM 731 C CA . ALA A 1 94 ? -10.915 3.818 -7.322 1.00 88.94 94 ALA A CA 1
ATOM 732 C C . ALA A 1 94 ? -11.330 4.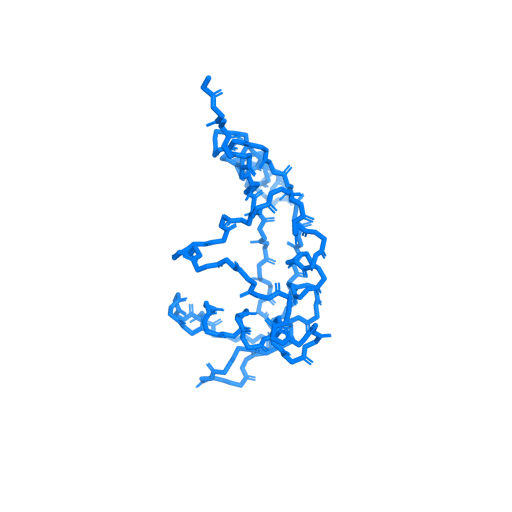061 -5.860 1.00 88.94 94 ALA A C 1
ATOM 734 O O . ALA A 1 94 ? -12.160 3.323 -5.335 1.00 88.94 94 ALA A O 1
ATOM 735 N N . ALA A 1 95 ? -10.820 5.124 -5.231 1.00 88.31 95 ALA A N 1
ATOM 736 C CA . ALA A 1 95 ? -11.187 5.493 -3.865 1.00 88.31 95 ALA A CA 1
ATOM 737 C C . ALA A 1 95 ? -12.670 5.883 -3.741 1.00 88.31 95 ALA A C 1
ATOM 739 O O . ALA A 1 95 ? -13.354 5.443 -2.820 1.00 88.31 95 ALA A O 1
ATOM 740 N N . ILE A 1 96 ? -13.193 6.663 -4.694 1.00 91.94 96 ILE A N 1
ATOM 741 C CA . ILE A 1 96 ? -14.620 7.017 -4.742 1.00 91.94 96 ILE A CA 1
ATOM 742 C C . ILE A 1 96 ? -15.473 5.757 -4.905 1.00 91.94 96 ILE A C 1
ATOM 744 O O . ILE A 1 96 ? -16.431 5.580 -4.159 1.00 91.94 96 ILE A O 1
ATOM 748 N N . GLY A 1 97 ? -15.111 4.873 -5.842 1.00 91.19 97 GLY A N 1
ATOM 749 C CA . GLY A 1 97 ? -15.819 3.610 -6.060 1.00 91.19 97 GLY A CA 1
ATOM 750 C C . GLY A 1 97 ? -15.873 2.757 -4.794 1.00 91.19 97 GLY A C 1
ATOM 751 O O . GLY A 1 97 ? -16.951 2.322 -4.394 1.00 91.19 97 GLY A O 1
ATOM 752 N N . HIS A 1 98 ? -14.740 2.614 -4.106 1.00 88.38 98 HIS A N 1
ATOM 753 C CA . HIS A 1 98 ? -14.675 1.892 -2.840 1.00 88.38 98 HIS A CA 1
ATOM 754 C C . HIS A 1 98 ? -15.575 2.508 -1.758 1.00 88.38 98 HIS A C 1
ATOM 756 O O . HIS A 1 98 ? -16.342 1.789 -1.118 1.00 88.38 98 HIS A O 1
ATOM 762 N N . ASN A 1 99 ? -15.550 3.833 -1.595 1.00 88.62 99 ASN A N 1
ATOM 763 C CA . ASN A 1 99 ? -16.401 4.520 -0.622 1.00 88.62 99 ASN A CA 1
ATOM 764 C C . ASN A 1 99 ? -17.893 4.340 -0.937 1.00 88.62 99 ASN A C 1
ATOM 766 O O . ASN A 1 99 ? -18.690 4.098 -0.031 1.00 88.62 99 ASN A O 1
ATOM 770 N N . CYS A 1 100 ? -18.282 4.427 -2.212 1.00 91.81 100 CYS A N 1
ATOM 771 C CA . CYS A 1 100 ? -19.661 4.189 -2.634 1.00 91.81 100 CYS A CA 1
ATOM 772 C C . CYS A 1 100 ? -20.112 2.755 -2.326 1.00 91.81 100 CYS A C 1
ATOM 774 O O . CYS A 1 100 ? -21.215 2.563 -1.819 1.00 91.81 100 CYS A O 1
ATOM 776 N N . GLU A 1 101 ? -19.264 1.756 -2.579 1.00 91.50 101 GLU A N 1
ATOM 777 C CA . GLU A 1 101 ? -19.550 0.364 -2.220 1.00 91.50 101 GLU A CA 1
ATOM 778 C C . GLU A 1 101 ? -19.655 0.160 -0.705 1.00 91.50 101 GLU A C 1
ATOM 780 O O . GLU A 1 101 ? -20.554 -0.540 -0.244 1.00 91.50 101 GLU A O 1
ATOM 785 N N . ALA A 1 102 ? -18.764 0.773 0.077 1.00 87.44 102 ALA A N 1
ATOM 786 C CA . ALA A 1 102 ? -18.781 0.681 1.534 1.00 87.44 102 ALA A CA 1
ATOM 787 C C . ALA A 1 102 ? -20.064 1.284 2.130 1.00 87.44 102 ALA A C 1
ATOM 789 O O . ALA A 1 102 ? -20.645 0.705 3.046 1.00 87.44 102 ALA A O 1
ATOM 790 N N . ILE A 1 103 ? -20.538 2.407 1.580 1.00 90.19 103 ILE A N 1
ATOM 791 C CA . ILE A 1 103 ? -21.818 3.018 1.963 1.00 90.19 103 ILE A CA 1
ATOM 792 C C . ILE A 1 103 ? -22.993 2.132 1.541 1.00 90.19 103 ILE A C 1
ATOM 794 O O . ILE A 1 103 ? -23.920 1.962 2.320 1.00 90.19 103 ILE A O 1
ATOM 798 N N . ALA A 1 104 ? -22.962 1.551 0.339 1.00 89.94 104 ALA A N 1
ATOM 799 C CA . ALA A 1 104 ? -24.056 0.719 -0.166 1.00 89.94 104 ALA A CA 1
ATOM 800 C C . ALA A 1 104 ? -24.211 -0.620 0.577 1.00 89.94 104 ALA A C 1
ATOM 802 O O . ALA A 1 104 ? -25.298 -1.191 0.586 1.00 89.94 104 ALA A O 1
ATOM 803 N N . ARG A 1 105 ? -23.132 -1.141 1.176 1.00 83.25 105 ARG A N 1
ATOM 804 C CA . ARG A 1 105 ? -23.167 -2.346 2.026 1.00 83.25 105 ARG A CA 1
ATOM 805 C C . ARG A 1 105 ? -23.694 -2.074 3.441 1.00 83.25 105 ARG A C 1
ATOM 807 O O . ARG A 1 105 ? -23.877 -3.034 4.187 1.00 83.25 105 ARG A O 1
ATOM 814 N N . ARG A 1 106 ? -23.870 -0.808 3.819 1.00 59.34 106 ARG A N 1
ATOM 815 C CA . ARG A 1 106 ? -24.305 -0.376 5.149 1.00 59.34 106 ARG A CA 1
ATOM 816 C C . ARG A 1 106 ? -25.813 -0.173 5.201 1.00 59.34 106 ARG A C 1
ATOM 818 O O . ARG A 1 106 ? -26.376 -0.483 6.272 1.00 59.34 106 ARG A O 1
#